Protein AF-A0A7V2TUI2-F1 (afdb_monomer_lite)

Foldseek 3Di:
DDQLDLVLLQVLLQVVCVVVPFARWDDDVVQQKIKHDWDDDPQKTKIKIWHWADPDRRDIDIDIDIWMWGQDPPPGTDTDDPDDPVNVVVVVVSSVVSSVVSRPDPPPPPDD

Radius of gyration: 15.98 Å; chains: 1; bounding box: 36×32×53 Å

Sequence (112 aa):
MYEFDEKYILRGITNLLKEKGYADPKVNAEKGRVETDFITAGNTRTKVEASVRKIGRRENEVTLVITTERDIKKVGWKPVRILGKEQYDRFFEEVEMQIYRELAKPEVKELR

pLDDT: mean 89.08, std 13.35, range [37.94, 98.44]

Secondary structure (DSSP, 8-state):
-----HHHHHHHHHHHHHHTTPSPPEEETTTTEEE---EEETTEEEEEEEEEEE-SSS-EEEEEEEEEEEEETTTEEEE-----HHHHHHHHHHHHHHHHHHHHS-------

Structure (mmCIF, N/CA/C/O backbone):
data_AF-A0A7V2TUI2-F1
#
_entry.id   AF-A0A7V2TUI2-F1
#
loop_
_atom_site.group_PDB
_atom_site.id
_atom_site.type_symbol
_atom_site.label_atom_id
_atom_site.label_alt_id
_atom_site.label_comp_id
_atom_site.label_asym_id
_atom_site.label_entity_id
_atom_site.label_seq_id
_atom_site.pdbx_PDB_ins_code
_atom_site.Cartn_x
_atom_site.Cartn_y
_atom_site.Cartn_z
_atom_site.occupancy
_atom_site.B_iso_or_equiv
_atom_site.auth_seq_id
_atom_site.auth_comp_id
_atom_site.auth_asym_id
_atom_site.auth_atom_id
_atom_site.pdbx_PDB_model_num
ATOM 1 N N . MET A 1 1 ? 16.327 -1.679 -23.312 1.00 37.94 1 MET A N 1
ATOM 2 C CA . MET A 1 1 ? 16.758 -2.035 -21.941 1.00 37.94 1 MET A CA 1
ATOM 3 C C . MET A 1 1 ? 15.932 -1.171 -21.002 1.00 37.94 1 MET A C 1
ATOM 5 O O . MET A 1 1 ? 16.005 0.040 -21.143 1.00 37.94 1 MET A O 1
ATOM 9 N N . TYR A 1 2 ? 15.065 -1.769 -20.180 1.00 45.72 2 TYR A N 1
ATOM 10 C CA . TYR A 1 2 ? 14.083 -1.044 -19.365 1.00 45.72 2 TYR A CA 1
ATOM 11 C C . TYR A 1 2 ? 14.782 -0.333 -18.198 1.00 45.72 2 TYR A C 1
ATOM 13 O O . TYR A 1 2 ? 15.384 -0.989 -17.351 1.00 45.72 2 TYR A O 1
ATOM 21 N N . GLU A 1 3 ? 14.742 0.999 -18.157 1.00 53.41 3 GLU A N 1
ATOM 22 C CA . GLU A 1 3 ? 14.986 1.723 -16.908 1.00 53.41 3 GLU A CA 1
ATOM 23 C C . GLU A 1 3 ? 13.713 1.616 -16.060 1.00 53.41 3 GLU A C 1
ATOM 25 O O . GLU A 1 3 ? 12.622 1.937 -16.531 1.00 53.41 3 GLU A O 1
ATOM 30 N N . PHE A 1 4 ? 13.839 1.120 -14.826 1.00 61.69 4 PHE A N 1
ATOM 31 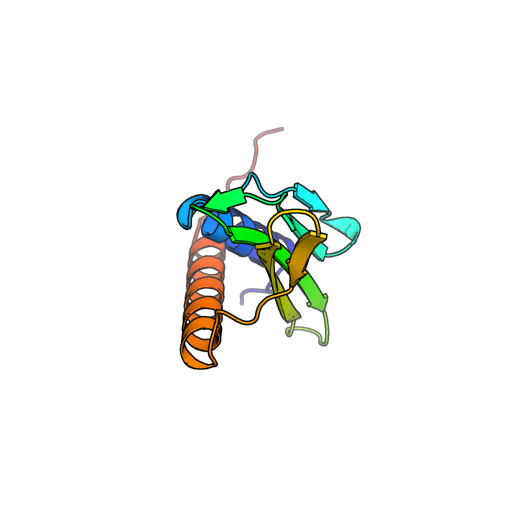C CA . PHE A 1 4 ? 12.737 1.088 -13.863 1.00 61.69 4 PHE A CA 1
ATOM 32 C C . PHE A 1 4 ? 12.487 2.512 -13.357 1.00 61.69 4 PHE A C 1
ATOM 34 O O . PHE A 1 4 ? 13.000 2.919 -12.314 1.00 61.69 4 PHE A O 1
ATOM 41 N N . ASP A 1 5 ? 11.749 3.282 -14.152 1.00 77.69 5 ASP A N 1
ATOM 42 C CA . ASP A 1 5 ? 11.244 4.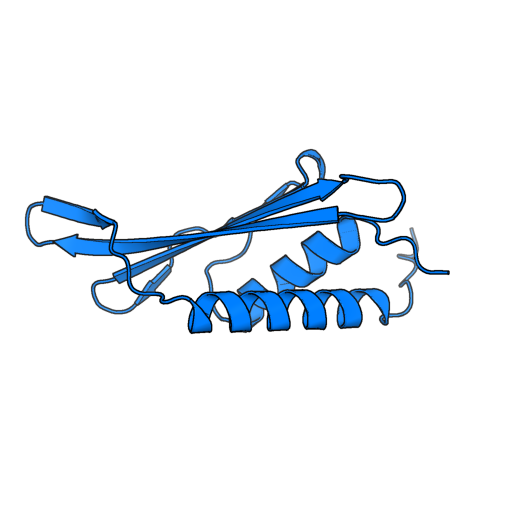598 -13.777 1.00 77.69 5 ASP A CA 1
ATOM 43 C C . ASP A 1 5 ? 10.293 4.435 -12.577 1.00 77.69 5 ASP A C 1
ATOM 45 O O . ASP A 1 5 ? 9.359 3.623 -12.614 1.00 77.69 5 ASP A O 1
ATOM 49 N N . GLU A 1 6 ? 10.553 5.186 -11.501 1.00 86.75 6 GLU A N 1
ATOM 50 C CA . GLU A 1 6 ? 9.806 5.136 -10.237 1.00 86.75 6 GLU A CA 1
ATOM 51 C C . GLU A 1 6 ? 8.294 5.272 -10.464 1.00 86.75 6 GLU A C 1
ATOM 53 O O . GLU A 1 6 ? 7.503 4.662 -9.743 1.00 86.75 6 GLU A O 1
ATOM 58 N N . LYS A 1 7 ? 7.872 5.980 -11.523 1.00 87.75 7 LYS A N 1
ATOM 59 C CA . LYS A 1 7 ? 6.454 6.124 -11.885 1.00 87.75 7 LYS A CA 1
ATOM 60 C C . LYS A 1 7 ? 5.752 4.781 -12.112 1.00 87.75 7 LYS A C 1
ATOM 62 O O . LYS A 1 7 ? 4.601 4.620 -11.708 1.00 87.75 7 LYS A O 1
ATOM 67 N N . TYR A 1 8 ? 6.423 3.807 -12.734 1.00 89.56 8 TYR A N 1
ATOM 68 C CA . TYR A 1 8 ? 5.842 2.487 -12.998 1.00 89.56 8 TYR A CA 1
ATOM 69 C C . TYR A 1 8 ? 5.730 1.677 -11.710 1.00 89.56 8 TYR A C 1
ATOM 71 O O . TYR A 1 8 ? 4.750 0.958 -11.523 1.00 89.56 8 TYR A O 1
ATOM 79 N N . ILE A 1 9 ? 6.690 1.859 -10.799 1.00 93.00 9 ILE A N 1
ATOM 80 C CA . ILE A 1 9 ? 6.682 1.226 -9.481 1.00 93.00 9 ILE A CA 1
ATOM 81 C C . ILE A 1 9 ? 5.503 1.748 -8.656 1.00 93.00 9 ILE A C 1
ATOM 83 O O . ILE A 1 9 ? 4.679 0.967 -8.183 1.00 93.00 9 ILE A O 1
ATOM 87 N N . LEU A 1 10 ? 5.368 3.073 -8.552 1.00 94.56 10 LEU A N 1
ATOM 88 C CA . LEU A 1 10 ? 4.267 3.716 -7.831 1.00 94.56 10 LEU A CA 1
ATOM 89 C C . LEU A 1 10 ? 2.902 3.342 -8.421 1.00 94.56 10 LEU A C 1
ATOM 91 O O . LEU A 1 10 ? 1.965 3.061 -7.670 1.00 94.56 10 LEU A O 1
ATOM 95 N N . ARG A 1 11 ? 2.785 3.288 -9.755 1.00 94.56 11 ARG A N 1
ATOM 96 C CA . ARG A 1 11 ? 1.553 2.867 -10.440 1.00 94.56 11 ARG A CA 1
ATOM 97 C C . ARG A 1 11 ? 1.221 1.402 -10.159 1.00 94.56 11 ARG A C 1
ATOM 99 O O . ARG A 1 11 ? 0.065 1.095 -9.878 1.00 94.56 11 ARG A O 1
ATOM 106 N N . GLY A 1 12 ? 2.224 0.523 -10.180 1.00 95.06 12 GLY A N 1
ATOM 107 C CA . GLY A 1 12 ? 2.068 -0.895 -9.859 1.00 95.06 12 GLY A CA 1
ATOM 108 C C . GLY A 1 12 ? 1.551 -1.097 -8.438 1.00 95.06 12 GLY A C 1
ATOM 109 O O . GLY A 1 12 ? 0.514 -1.727 -8.246 1.00 95.06 12 GLY A O 1
ATOM 110 N N . ILE A 1 13 ? 2.200 -0.468 -7.455 1.00 96.25 13 ILE A N 1
ATOM 111 C CA . ILE A 1 13 ? 1.773 -0.514 -6.049 1.00 96.25 13 ILE A CA 1
ATOM 112 C C . ILE A 1 13 ? 0.350 0.037 -5.890 1.00 96.25 13 ILE A C 1
ATOM 114 O O . ILE A 1 13 ? -0.488 -0.593 -5.251 1.00 96.25 13 ILE A O 1
ATOM 118 N N . THR A 1 14 ? 0.046 1.181 -6.508 1.00 96.88 14 THR A N 1
ATOM 119 C CA . THR A 1 14 ? -1.290 1.800 -6.454 1.00 96.88 14 THR A CA 1
ATOM 120 C C . THR A 1 14 ? -2.374 0.854 -6.965 1.00 96.88 14 THR A C 1
ATOM 122 O O . THR A 1 14 ? -3.409 0.691 -6.319 1.00 96.88 14 THR A O 1
ATOM 125 N N . ASN A 1 15 ? -2.142 0.212 -8.112 1.00 96.00 15 ASN A N 1
ATOM 126 C CA . ASN A 1 15 ? -3.105 -0.713 -8.700 1.00 96.00 15 ASN A CA 1
ATOM 127 C C . ASN A 1 15 ? -3.278 -1.963 -7.837 1.00 96.00 15 ASN A C 1
ATOM 129 O O . ASN A 1 15 ? -4.410 -2.362 -7.586 1.00 96.00 15 ASN A O 1
ATOM 133 N N . LEU A 1 16 ? -2.187 -2.517 -7.301 1.00 96.50 16 LEU A N 1
ATOM 134 C CA . LEU A 1 16 ? -2.259 -3.668 -6.402 1.00 96.50 16 LEU A CA 1
ATOM 135 C C . LEU A 1 16 ? -3.076 -3.365 -5.139 1.00 96.50 16 LEU A C 1
ATOM 137 O O . LEU A 1 16 ? -3.892 -4.182 -4.718 1.00 96.50 16 LEU A O 1
ATOM 141 N N . LEU A 1 17 ? -2.887 -2.189 -4.531 1.00 96.50 17 LEU A N 1
ATOM 142 C CA . LEU A 1 17 ? -3.641 -1.802 -3.336 1.00 96.50 17 LEU A CA 1
ATOM 143 C C . LEU A 1 17 ? -5.145 -1.700 -3.617 1.00 96.50 17 LEU A C 1
ATOM 145 O O . LEU A 1 17 ? -5.946 -2.166 -2.805 1.00 96.50 17 LEU A O 1
ATOM 149 N N . LYS A 1 18 ? -5.521 -1.162 -4.783 1.00 96.00 18 LYS A N 1
ATOM 150 C CA . LYS A 1 18 ? -6.916 -1.136 -5.246 1.00 96.00 18 LYS A CA 1
ATOM 151 C C . LYS A 1 18 ? -7.460 -2.545 -5.487 1.00 96.00 18 LYS A C 1
ATOM 153 O O . LYS A 1 18 ? -8.541 -2.863 -5.007 1.00 96.00 18 LYS A O 1
ATOM 158 N N . GLU A 1 19 ? -6.705 -3.401 -6.179 1.00 95.69 19 GLU A N 1
ATOM 159 C CA . GLU A 1 19 ? -7.089 -4.794 -6.460 1.00 95.69 19 GLU A CA 1
ATOM 160 C C . GLU A 1 19 ? -7.299 -5.609 -5.175 1.00 95.69 19 GLU A C 1
ATOM 162 O O . GLU A 1 19 ? -8.236 -6.401 -5.085 1.00 95.69 19 GLU A O 1
ATOM 167 N N . LYS A 1 20 ? -6.472 -5.379 -4.148 1.00 93.56 20 LYS A N 1
ATOM 168 C CA . LYS A 1 20 ? -6.608 -6.012 -2.829 1.00 93.56 20 LYS A CA 1
ATOM 169 C C . LYS A 1 20 ? -7.723 -5.426 -1.956 1.00 93.56 20 LYS A C 1
ATOM 171 O O . LYS A 1 20 ? -7.960 -5.948 -0.868 1.00 93.56 20 LYS A O 1
ATOM 176 N N . GLY A 1 21 ? -8.402 -4.371 -2.406 1.00 94.69 21 GLY A N 1
ATOM 177 C CA . GLY A 1 21 ? -9.519 -3.761 -1.688 1.00 94.69 21 GLY A CA 1
ATOM 178 C C . GLY A 1 21 ? -9.105 -2.906 -0.490 1.00 94.69 21 GLY A C 1
ATOM 179 O O . GLY A 1 21 ? -9.882 -2.774 0.452 1.00 94.69 21 GLY A O 1
ATOM 180 N N . TYR A 1 22 ? -7.896 -2.335 -0.492 1.00 95.56 22 TYR A N 1
ATOM 181 C CA . TYR A 1 22 ? -7.563 -1.272 0.459 1.00 95.56 22 TYR A CA 1
ATOM 182 C C . TYR A 1 22 ? -8.331 0.017 0.128 1.00 95.56 22 TYR A C 1
ATOM 184 O O . TYR A 1 22 ? -8.904 0.154 -0.953 1.00 95.56 22 TYR A O 1
ATOM 192 N N . ALA A 1 23 ? -8.339 0.976 1.061 1.00 96.62 23 ALA A N 1
ATOM 193 C CA . ALA A 1 23 ? -8.875 2.306 0.781 1.00 96.62 23 ALA A CA 1
ATOM 194 C C . ALA A 1 23 ? -8.134 2.963 -0.396 1.00 96.62 23 ALA A C 1
ATOM 196 O O . ALA A 1 23 ? -6.970 2.641 -0.655 1.00 96.62 23 ALA A O 1
ATOM 197 N N . ASP A 1 24 ? -8.801 3.901 -1.074 1.00 97.50 24 ASP A N 1
ATOM 198 C CA . ASP A 1 24 ? -8.267 4.568 -2.262 1.00 97.50 24 ASP A CA 1
ATOM 199 C C . ASP A 1 24 ? -6.847 5.115 -2.021 1.00 97.50 24 ASP A C 1
ATOM 201 O O . ASP A 1 24 ? -6.655 5.973 -1.150 1.00 97.50 24 ASP A O 1
ATOM 205 N N . PRO A 1 25 ? -5.835 4.632 -2.770 1.00 97.56 25 PRO A N 1
ATOM 206 C CA . PRO A 1 25 ? -4.464 5.058 -2.547 1.00 97.56 25 PRO A CA 1
ATOM 207 C C . PRO A 1 25 ? -4.227 6.497 -3.010 1.00 97.56 25 PRO A C 1
ATOM 209 O O . PRO A 1 25 ? -4.548 6.873 -4.140 1.00 97.56 25 PRO A O 1
ATOM 212 N N . LYS A 1 26 ? -3.591 7.283 -2.145 1.00 97.94 26 LYS A N 1
ATOM 213 C CA . LYS A 1 26 ? -3.102 8.640 -2.387 1.00 97.94 26 LYS A CA 1
ATOM 214 C C . LYS A 1 26 ? -1.640 8.561 -2.809 1.00 97.94 26 LYS A C 1
ATOM 216 O O . LYS A 1 26 ? -0.810 8.012 -2.086 1.00 97.94 26 LYS A O 1
ATOM 221 N N . VAL A 1 27 ? -1.321 9.104 -3.981 1.00 96.62 27 VAL A N 1
ATOM 222 C CA . VAL A 1 27 ? 0.030 9.052 -4.557 1.00 96.62 27 VAL A CA 1
ATOM 223 C C . VAL A 1 27 ? 0.710 10.408 -4.412 1.00 96.62 27 VAL A C 1
ATOM 225 O O . VAL A 1 27 ? 0.184 11.425 -4.855 1.00 96.62 27 VAL A O 1
ATOM 228 N N . ASN A 1 28 ? 1.911 10.414 -3.841 1.00 94.56 28 ASN A N 1
ATOM 229 C CA . ASN A 1 28 ? 2.828 11.545 -3.864 1.00 94.56 28 ASN A CA 1
ATOM 230 C C . ASN A 1 28 ? 4.061 11.153 -4.687 1.00 94.56 28 ASN A C 1
ATOM 232 O O . ASN A 1 28 ? 5.016 10.580 -4.159 1.00 94.56 28 ASN A O 1
ATOM 236 N N . ALA A 1 29 ? 4.014 11.439 -5.991 1.00 89.44 29 ALA A N 1
ATOM 237 C CA . ALA A 1 29 ? 5.073 11.064 -6.925 1.00 89.44 29 ALA A CA 1
ATOM 238 C C . ALA A 1 29 ? 6.402 11.773 -6.624 1.00 89.44 29 ALA A C 1
ATOM 240 O O . ALA A 1 29 ? 7.450 11.146 -6.708 1.00 89.44 29 ALA A O 1
ATOM 241 N N . GLU A 1 30 ? 6.361 13.038 -6.193 1.00 89.12 30 GLU A N 1
ATOM 242 C CA . GLU A 1 30 ? 7.561 13.813 -5.842 1.00 89.12 30 GLU A CA 1
ATOM 243 C C . GLU A 1 30 ? 8.344 13.195 -4.679 1.00 89.12 30 GLU A C 1
ATOM 245 O O . GLU A 1 30 ? 9.568 13.278 -4.632 1.00 89.12 30 GLU A O 1
ATOM 250 N N . LYS A 1 31 ? 7.640 12.574 -3.726 1.00 92.62 31 LYS A N 1
ATOM 251 C CA . LYS A 1 31 ? 8.243 11.904 -2.566 1.00 92.62 31 LYS A CA 1
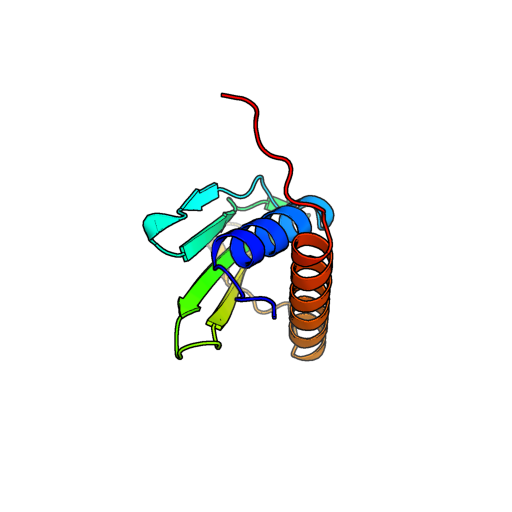ATOM 252 C C . LYS A 1 31 ? 8.383 10.394 -2.742 1.00 92.62 31 LYS A C 1
ATOM 254 O O . LYS A 1 31 ? 8.793 9.735 -1.787 1.00 92.62 31 LYS A O 1
ATOM 259 N N . GLY A 1 32 ? 7.992 9.845 -3.892 1.00 94.31 32 GLY A N 1
ATOM 260 C CA . GLY A 1 32 ? 7.990 8.404 -4.128 1.00 94.31 32 GLY A CA 1
ATOM 261 C C . GLY A 1 32 ? 7.087 7.639 -3.157 1.00 94.31 32 GLY A C 1
ATOM 262 O O . GLY A 1 32 ? 7.478 6.579 -2.681 1.00 94.31 32 GLY A O 1
ATOM 263 N N . ARG A 1 33 ? 5.911 8.168 -2.791 1.00 96.31 33 ARG A N 1
ATOM 264 C CA . ARG A 1 33 ? 5.033 7.559 -1.771 1.00 96.31 33 ARG A CA 1
ATOM 265 C C . ARG A 1 33 ? 3.643 7.224 -2.286 1.00 96.31 33 ARG A C 1
ATOM 267 O O . ARG A 1 33 ? 3.067 7.968 -3.076 1.00 96.31 33 ARG A O 1
ATOM 274 N N . VAL A 1 34 ? 3.093 6.136 -1.760 1.00 97.69 34 VAL A N 1
ATOM 275 C CA . VAL A 1 34 ? 1.685 5.750 -1.892 1.00 97.69 34 VAL A CA 1
ATOM 276 C C . VAL A 1 34 ? 1.160 5.425 -0.499 1.00 97.69 34 VAL A C 1
ATOM 278 O O . VAL A 1 34 ? 1.768 4.630 0.209 1.00 97.69 34 VAL A O 1
ATOM 281 N N . GLU A 1 35 ? 0.047 6.020 -0.092 1.00 98.06 35 GLU A N 1
ATOM 282 C CA . GLU A 1 35 ? -0.578 5.740 1.204 1.00 98.06 35 GLU A CA 1
ATOM 283 C C . GLU A 1 35 ? -2.084 5.549 1.064 1.00 98.06 35 GLU A C 1
ATOM 285 O O . GLU A 1 35 ? -2.713 6.142 0.193 1.00 98.06 35 GLU A O 1
ATOM 290 N N . THR A 1 36 ? -2.678 4.731 1.925 1.00 98.44 36 THR A N 1
ATOM 291 C CA . THR A 1 36 ? -4.133 4.577 2.010 1.00 98.44 36 THR A CA 1
ATOM 292 C C . THR A 1 36 ? -4.645 5.168 3.314 1.00 98.44 36 THR A C 1
ATOM 294 O O . THR A 1 36 ? -3.944 5.184 4.330 1.00 98.44 36 THR A O 1
ATOM 297 N N . ASP A 1 37 ? -5.913 5.570 3.327 1.00 98.06 37 ASP A N 1
ATOM 298 C CA . ASP A 1 37 ? -6.623 5.727 4.594 1.00 98.06 37 ASP A CA 1
ATOM 299 C C . ASP A 1 37 ? -6.850 4.352 5.252 1.00 98.06 37 ASP A C 1
ATOM 301 O O . ASP A 1 37 ? -6.609 3.292 4.660 1.00 98.06 37 ASP A O 1
ATOM 305 N N . PHE A 1 38 ? -7.292 4.357 6.509 1.00 97.62 38 PHE A N 1
ATOM 306 C CA . PHE A 1 38 ? -7.699 3.128 7.180 1.00 97.62 38 PHE A CA 1
ATOM 307 C C . PHE A 1 38 ? -8.990 2.579 6.566 1.00 97.62 38 PHE A C 1
ATOM 309 O O . PHE A 1 38 ? -9.994 3.285 6.513 1.00 97.62 38 PHE A O 1
ATOM 316 N N . ILE A 1 39 ? -8.991 1.296 6.207 1.00 96.50 39 ILE A N 1
ATOM 317 C CA . ILE A 1 39 ? -10.205 0.539 5.891 1.00 96.50 39 ILE A CA 1
ATOM 318 C C . ILE A 1 39 ? -10.556 -0.401 7.046 1.00 96.50 39 ILE A C 1
ATOM 320 O O . ILE A 1 39 ? -9.677 -1.058 7.606 1.00 96.50 39 ILE A O 1
ATOM 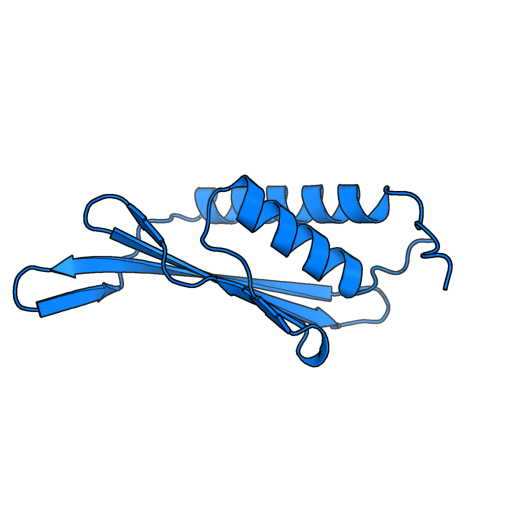324 N N . THR A 1 40 ? -11.832 -0.455 7.428 1.00 95.06 40 THR A N 1
ATOM 325 C CA . THR A 1 40 ? -12.320 -1.295 8.531 1.00 95.06 40 THR A CA 1
ATOM 326 C C . THR A 1 40 ? -12.773 -2.666 8.030 1.00 95.06 40 THR A C 1
ATOM 328 O O . THR A 1 40 ? -13.538 -2.766 7.076 1.00 95.06 40 THR A O 1
ATOM 331 N N . ALA A 1 41 ? -12.356 -3.719 8.731 1.00 91.06 41 ALA A N 1
ATOM 332 C CA . ALA A 1 41 ? -12.819 -5.090 8.567 1.00 91.06 41 ALA A CA 1
ATOM 333 C C . ALA A 1 41 ? -13.124 -5.686 9.953 1.00 91.06 41 ALA A C 1
ATOM 335 O O . ALA A 1 41 ? -12.221 -5.983 10.745 1.00 91.06 41 ALA A O 1
ATOM 336 N N . GLY A 1 42 ? -14.413 -5.824 10.274 1.00 92.00 42 GLY A N 1
ATOM 337 C CA . GLY A 1 42 ? -14.863 -6.258 11.598 1.00 92.00 42 GLY A CA 1
ATOM 338 C C . GLY A 1 42 ? -14.410 -5.295 12.701 1.00 92.00 42 GLY A C 1
ATOM 339 O O . GLY A 1 42 ? -14.711 -4.107 12.657 1.00 92.00 42 GLY A O 1
ATOM 340 N N . ASN A 1 43 ? -13.670 -5.806 13.687 1.00 93.62 43 ASN A N 1
ATOM 341 C CA . ASN A 1 43 ? -13.085 -5.008 14.773 1.00 93.62 43 ASN A CA 1
ATOM 342 C C . ASN A 1 43 ? -11.642 -4.561 14.491 1.00 93.62 43 ASN A C 1
ATOM 344 O O . ASN A 1 43 ? -10.944 -4.137 15.413 1.00 93.62 43 ASN A O 1
ATOM 348 N N . THR A 1 44 ? -11.167 -4.705 13.254 1.00 95.50 44 THR A N 1
ATOM 349 C CA . THR A 1 44 ? -9.834 -4.265 12.840 1.00 95.50 44 THR A CA 1
ATOM 350 C C . THR A 1 44 ? -9.921 -3.179 11.783 1.00 95.50 44 THR A C 1
ATOM 352 O O . THR A 1 44 ? -10.900 -3.099 11.045 1.00 95.50 44 THR A O 1
ATOM 355 N N . ARG A 1 45 ? -8.897 -2.335 11.707 1.00 96.44 45 ARG A N 1
ATOM 356 C CA . ARG A 1 45 ? -8.690 -1.424 10.587 1.00 96.44 45 ARG A CA 1
ATOM 357 C C . ARG A 1 45 ? -7.254 -1.501 10.113 1.00 96.44 45 ARG A C 1
ATOM 359 O O . ARG A 1 45 ? -6.346 -1.625 10.936 1.00 96.44 45 ARG A O 1
ATOM 366 N N . THR A 1 46 ? -7.052 -1.394 8.810 1.00 96.62 46 THR A N 1
ATOM 367 C CA . THR A 1 46 ? -5.725 -1.485 8.205 1.00 96.62 46 THR A CA 1
ATOM 368 C C . THR A 1 46 ? -5.498 -0.317 7.263 1.00 96.62 46 THR A C 1
ATOM 370 O O . THR A 1 46 ? -6.389 0.047 6.502 1.00 96.62 46 THR A O 1
ATOM 373 N N . LYS A 1 47 ? -4.302 0.263 7.314 1.00 97.38 47 LYS A N 1
ATOM 374 C CA . LYS A 1 47 ? -3.789 1.165 6.283 1.00 97.38 47 LYS A CA 1
ATOM 375 C C . LYS A 1 47 ? -2.454 0.654 5.770 1.00 97.38 47 LYS A C 1
ATOM 377 O O . LYS A 1 47 ? -1.758 -0.088 6.473 1.00 97.38 47 LYS A O 1
ATOM 382 N N . VAL A 1 48 ? -2.097 1.078 4.568 1.00 97.38 48 VAL A N 1
ATOM 383 C CA . VAL A 1 48 ? -0.833 0.721 3.934 1.00 97.38 48 VAL A CA 1
ATOM 384 C C . VAL A 1 48 ? -0.100 1.981 3.514 1.00 97.38 48 VAL A C 1
ATOM 386 O O . VAL A 1 48 ? -0.696 2.897 2.956 1.00 97.38 48 VAL A O 1
ATOM 389 N N . GLU A 1 49 ? 1.198 2.006 3.776 1.00 97.62 49 GLU A N 1
ATOM 390 C CA . GLU A 1 49 ? 2.121 3.035 3.317 1.00 97.62 49 GLU A CA 1
ATOM 391 C C . GLU A 1 49 ? 3.250 2.345 2.556 1.00 97.62 49 GLU A C 1
ATOM 393 O O . GLU A 1 49 ? 3.871 1.409 3.058 1.00 97.62 49 GLU A O 1
ATOM 398 N N . ALA A 1 50 ? 3.512 2.794 1.337 1.00 97.00 50 ALA A N 1
ATOM 399 C CA . ALA A 1 50 ? 4.609 2.330 0.513 1.00 97.00 50 ALA A CA 1
ATOM 400 C C . ALA A 1 50 ? 5.500 3.511 0.128 1.00 97.00 50 ALA A C 1
ATOM 402 O O . ALA A 1 50 ? 5.010 4.589 -0.217 1.00 97.00 50 ALA A O 1
ATOM 403 N N . SER A 1 51 ? 6.813 3.302 0.157 1.00 96.19 51 SER A N 1
ATOM 404 C CA . SER A 1 51 ? 7.787 4.272 -0.336 1.00 96.19 51 SER A CA 1
ATOM 405 C C . SER A 1 51 ? 8.762 3.622 -1.299 1.00 96.19 51 SER A C 1
ATOM 407 O O . SER A 1 51 ? 9.259 2.530 -1.030 1.00 96.19 51 SER A O 1
ATOM 409 N N . VAL A 1 52 ? 9.067 4.331 -2.374 1.00 94.88 52 VAL A N 1
A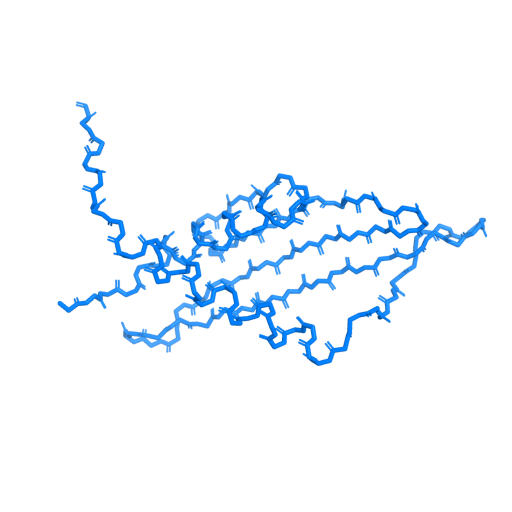TOM 410 C CA . VAL A 1 52 ? 10.034 3.962 -3.398 1.00 94.88 52 VAL A CA 1
ATOM 411 C C . VAL A 1 52 ? 11.196 4.939 -3.309 1.00 94.88 52 VAL A C 1
ATOM 413 O O . VAL A 1 52 ? 10.989 6.149 -3.222 1.00 94.88 52 VAL A O 1
ATOM 416 N N . ARG A 1 53 ? 12.420 4.417 -3.304 1.00 92.69 53 ARG A N 1
ATOM 417 C CA . ARG A 1 53 ? 13.640 5.222 -3.291 1.00 92.69 53 ARG A CA 1
ATOM 418 C C . ARG A 1 53 ? 14.654 4.638 -4.257 1.00 92.69 53 ARG A C 1
ATOM 420 O O . ARG A 1 53 ? 15.051 3.485 -4.101 1.00 92.69 53 ARG A O 1
ATOM 427 N N . LYS A 1 54 ? 15.160 5.444 -5.185 1.00 90.25 54 LYS A N 1
ATOM 428 C CA . LYS A 1 54 ? 16.331 5.074 -5.981 1.00 90.25 54 LYS A CA 1
ATOM 429 C C . LYS A 1 54 ? 17.572 4.900 -5.102 1.00 90.25 54 LYS A C 1
ATOM 431 O O . LYS A 1 54 ? 17.994 5.833 -4.421 1.00 90.25 54 LYS A O 1
ATOM 436 N N . ILE A 1 55 ? 18.172 3.713 -5.141 1.00 93.06 55 ILE A N 1
ATOM 437 C CA . ILE A 1 55 ? 19.401 3.377 -4.397 1.00 93.06 55 ILE A CA 1
ATOM 438 C C . ILE A 1 55 ? 20.611 3.178 -5.318 1.00 93.06 55 ILE A C 1
ATOM 440 O O . ILE A 1 55 ? 21.750 3.196 -4.861 1.00 93.06 55 ILE A O 1
ATOM 444 N N . GLY A 1 56 ? 20.385 3.061 -6.628 1.00 87.56 56 GLY A N 1
ATOM 445 C CA . GLY A 1 56 ? 21.441 2.923 -7.624 1.00 87.56 56 GLY A CA 1
ATOM 446 C C . GLY A 1 56 ? 20.987 3.355 -9.013 1.00 87.56 56 GLY A C 1
ATOM 447 O O . GLY A 1 56 ? 19.866 3.816 -9.222 1.00 87.56 56 GLY A O 1
ATOM 448 N N . ARG A 1 57 ? 21.855 3.195 -10.018 1.00 80.62 57 ARG A N 1
ATOM 449 C CA . ARG A 1 57 ? 21.523 3.591 -11.399 1.00 80.62 57 ARG A CA 1
ATOM 450 C C . ARG A 1 57 ? 20.314 2.826 -11.954 1.00 80.62 57 ARG A C 1
ATOM 452 O O . ARG A 1 57 ? 19.560 3.395 -12.737 1.00 80.62 57 ARG A O 1
ATOM 459 N N . ARG A 1 58 ? 20.154 1.561 -11.558 1.00 81.62 58 ARG A N 1
ATOM 460 C CA . ARG A 1 58 ? 19.108 0.636 -12.033 1.00 81.62 58 ARG A CA 1
ATOM 461 C C . ARG A 1 58 ? 18.366 -0.064 -10.894 1.00 81.62 58 ARG A C 1
ATOM 463 O O . ARG A 1 58 ? 17.700 -1.061 -11.131 1.00 81.62 58 ARG A O 1
ATOM 470 N N . GLU A 1 59 ? 18.511 0.441 -9.676 1.00 87.81 59 GLU A N 1
ATOM 471 C CA . GLU A 1 59 ? 17.997 -0.207 -8.474 1.00 87.81 59 GLU A CA 1
ATOM 472 C C . GLU A 1 59 ? 17.137 0.774 -7.690 1.00 87.81 59 GLU A C 1
ATOM 474 O O . GLU A 1 59 ? 17.552 1.905 -7.410 1.00 87.81 59 GLU A O 1
ATOM 479 N N . ASN A 1 60 ? 15.942 0.312 -7.338 1.00 90.56 60 ASN A N 1
ATOM 480 C CA . ASN A 1 60 ? 15.007 1.011 -6.479 1.00 90.56 60 ASN A CA 1
ATOM 481 C C . ASN A 1 60 ? 14.695 0.114 -5.285 1.00 90.56 60 ASN A C 1
ATOM 483 O O . ASN A 1 60 ? 14.493 -1.088 -5.435 1.00 90.56 60 ASN A O 1
ATOM 487 N N . GLU A 1 61 ? 14.631 0.716 -4.111 1.00 93.12 61 GLU A N 1
ATOM 488 C CA . GLU A 1 61 ? 14.153 0.087 -2.893 1.00 93.12 61 GLU A CA 1
ATOM 489 C C . GLU A 1 61 ? 12.664 0.389 -2.730 1.00 93.12 61 GLU A C 1
ATOM 491 O O . GLU A 1 61 ? 12.246 1.543 -2.853 1.00 93.12 61 GLU A O 1
ATOM 496 N N . VAL A 1 62 ? 11.874 -0.644 -2.437 1.00 94.38 62 VAL A N 1
ATOM 497 C CA . VAL A 1 62 ? 10.462 -0.515 -2.074 1.00 94.38 62 VAL A CA 1
ATOM 498 C C . VAL A 1 62 ? 10.303 -0.925 -0.619 1.00 94.38 62 VAL A C 1
ATOM 500 O O . VAL A 1 62 ? 10.592 -2.060 -0.250 1.00 94.38 62 VAL A O 1
ATOM 503 N N . THR A 1 63 ? 9.793 -0.011 0.197 1.00 96.06 63 THR A N 1
ATOM 504 C CA . THR A 1 63 ? 9.463 -0.268 1.601 1.00 96.06 63 THR A CA 1
ATOM 505 C C . THR A 1 63 ? 7.956 -0.246 1.768 1.00 96.06 63 THR A C 1
ATOM 507 O O . THR A 1 63 ? 7.312 0.715 1.351 1.00 96.06 63 THR A O 1
ATOM 510 N N . LEU A 1 64 ? 7.403 -1.282 2.400 1.00 94.81 64 LEU A N 1
ATOM 511 C CA . LEU A 1 64 ? 5.978 -1.416 2.691 1.00 94.81 64 LEU A CA 1
ATOM 512 C C . LEU A 1 64 ? 5.751 -1.451 4.203 1.00 94.81 64 LEU A C 1
ATOM 514 O O . LEU A 1 64 ? 6.351 -2.256 4.915 1.00 94.81 64 LEU A O 1
ATOM 518 N N . VAL A 1 65 ? 4.844 -0.611 4.686 1.00 95.19 65 VAL A N 1
ATOM 519 C CA . VAL A 1 65 ? 4.402 -0.568 6.077 1.00 95.19 65 VAL A CA 1
ATOM 520 C C . VAL A 1 65 ? 2.901 -0.811 6.110 1.00 95.19 65 VAL A C 1
ATOM 522 O O . VAL A 1 65 ? 2.110 0.003 5.640 1.00 95.19 65 VAL A O 1
ATOM 525 N N . ILE A 1 66 ? 2.498 -1.942 6.688 1.00 94.62 66 ILE A N 1
ATOM 526 C CA . ILE A 1 66 ? 1.089 -2.282 6.891 1.00 94.62 66 ILE A CA 1
ATOM 527 C C . ILE A 1 66 ? 0.763 -2.059 8.363 1.00 94.62 66 ILE A C 1
ATOM 529 O O . ILE A 1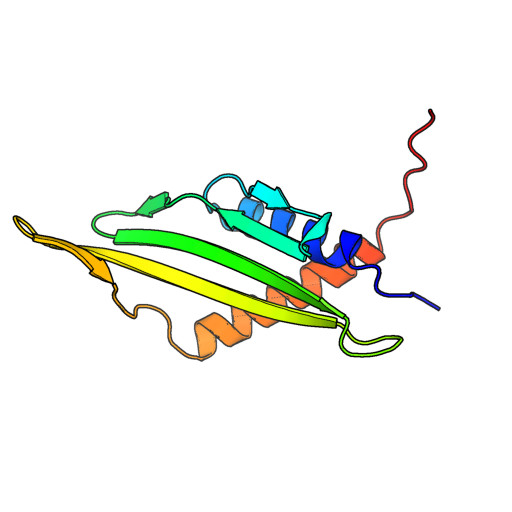 66 ? 1.194 -2.816 9.234 1.00 94.62 66 ILE A O 1
ATOM 533 N N . THR A 1 67 ? -0.024 -1.025 8.645 1.00 96.06 67 THR A N 1
ATOM 534 C CA . THR A 1 67 ? -0.477 -0.735 10.006 1.00 96.06 67 THR A CA 1
ATOM 535 C C . THR A 1 67 ? -1.856 -1.332 10.195 1.00 96.06 67 THR A C 1
ATOM 537 O O . THR A 1 67 ? -2.808 -0.893 9.555 1.00 96.06 67 THR A O 1
ATOM 540 N N . THR A 1 68 ? -1.973 -2.316 11.087 1.00 96.06 68 THR A N 1
ATOM 541 C CA . THR A 1 68 ? -3.272 -2.836 11.522 1.00 96.06 68 THR A CA 1
ATOM 542 C C . THR A 1 68 ? -3.524 -2.467 12.968 1.00 96.06 68 THR A C 1
ATOM 544 O O . THR A 1 68 ? -2.661 -2.632 13.829 1.00 96.06 68 THR A O 1
ATOM 547 N N . GLU A 1 69 ? -4.736 -2.013 13.239 1.00 97.12 69 GLU A N 1
ATOM 548 C CA . GLU A 1 69 ? -5.206 -1.709 14.575 1.00 97.12 69 GLU A CA 1
ATOM 549 C C . GLU A 1 69 ? -6.473 -2.501 14.877 1.00 97.12 69 GLU A C 1
ATOM 551 O O . GLU A 1 69 ? -7.263 -2.802 13.984 1.00 97.12 69 GLU A O 1
ATOM 556 N N . ARG A 1 70 ? -6.674 -2.836 16.149 1.00 96.25 70 ARG A N 1
ATOM 557 C CA . ARG A 1 70 ? -7.899 -3.454 16.653 1.00 96.25 70 ARG A CA 1
ATOM 558 C C . ARG A 1 70 ? -8.617 -2.476 17.565 1.00 96.25 70 ARG A C 1
ATOM 560 O O . ARG A 1 70 ? -7.973 -1.818 18.382 1.00 96.25 70 ARG A O 1
ATOM 567 N N . ASP A 1 71 ? -9.934 -2.407 17.438 1.00 95.81 71 ASP A N 1
ATOM 568 C CA . ASP A 1 71 ? -10.769 -1.640 18.348 1.00 95.81 71 ASP A CA 1
ATOM 569 C C . ASP A 1 71 ? -10.830 -2.350 19.703 1.00 95.81 71 ASP A C 1
ATOM 571 O O . ASP A 1 71 ? -11.276 -3.500 19.818 1.00 95.81 71 ASP A O 1
ATOM 575 N N . ILE A 1 72 ? -10.344 -1.668 20.736 1.00 93.06 72 ILE A N 1
ATOM 576 C CA . ILE A 1 72 ? -10.445 -2.105 22.119 1.00 93.06 72 ILE A CA 1
ATOM 577 C C . ILE A 1 72 ? -11.503 -1.236 22.791 1.00 93.06 72 ILE A C 1
ATOM 579 O O . ILE A 1 72 ? -11.310 -0.033 22.990 1.00 93.06 72 ILE A O 1
ATOM 583 N N . LYS A 1 73 ? -12.613 -1.869 23.196 1.00 88.38 73 LYS A N 1
ATOM 584 C CA . LYS A 1 73 ? -13.726 -1.206 23.891 1.00 88.38 73 LYS A CA 1
ATOM 585 C C . LYS A 1 73 ? -13.202 -0.272 24.987 1.00 88.38 73 LYS A C 1
ATOM 587 O O . LYS A 1 73 ? -12.455 -0.706 25.860 1.00 88.38 73 LYS A O 1
ATOM 592 N N . LYS A 1 74 ? -13.651 0.988 24.961 1.00 85.38 74 LYS A N 1
ATOM 593 C CA . LYS A 1 74 ? -13.301 2.071 25.909 1.00 85.38 74 LYS A CA 1
ATOM 594 C C . LYS A 1 74 ? -11.860 2.603 25.838 1.00 85.38 74 LYS A C 1
ATOM 596 O O . LYS A 1 74 ? -11.561 3.572 26.524 1.00 85.38 74 LYS A O 1
ATOM 601 N N . VAL A 1 75 ? -10.988 2.009 25.027 1.00 88.12 75 VAL A N 1
ATOM 602 C CA . VAL A 1 75 ? -9.573 2.402 24.881 1.00 88.12 75 VAL A CA 1
ATOM 603 C C . VAL A 1 75 ? -9.289 2.966 23.482 1.00 88.12 75 VAL A C 1
ATOM 605 O O . VAL A 1 75 ? -8.362 3.757 23.313 1.00 88.12 75 VAL A O 1
ATOM 608 N N . GLY A 1 76 ? -10.104 2.593 22.494 1.00 91.94 76 GLY A N 1
ATOM 609 C CA . GLY A 1 76 ? -9.944 2.971 21.095 1.00 91.94 76 GLY A CA 1
ATOM 610 C C . GLY A 1 76 ? -9.029 2.009 20.341 1.00 91.94 76 GLY A C 1
ATOM 611 O O . GLY A 1 76 ? -8.758 0.889 20.781 1.00 91.94 76 GLY A O 1
ATOM 612 N N . TRP A 1 77 ? -8.549 2.454 19.186 1.00 95.75 77 TRP A N 1
ATOM 613 C CA . TRP A 1 77 ? -7.724 1.642 18.301 1.00 95.75 77 TRP A CA 1
ATOM 614 C C . TRP A 1 77 ? -6.315 1.445 18.860 1.00 95.75 77 TRP A C 1
ATOM 616 O O . TRP A 1 77 ? -5.650 2.402 19.266 1.00 95.75 77 TRP A O 1
ATOM 626 N N . LYS A 1 78 ? -5.846 0.195 18.874 1.00 95.44 78 LYS A N 1
ATOM 627 C CA . LYS A 1 78 ? -4.471 -0.147 19.256 1.00 95.44 78 LYS A CA 1
ATOM 628 C C . LYS A 1 78 ? -3.783 -0.969 18.171 1.00 95.44 78 LYS A C 1
ATOM 630 O O . LYS A 1 78 ? -4.418 -1.887 17.646 1.00 95.44 78 LYS A O 1
ATOM 635 N N . PRO A 1 79 ? -2.502 -0.689 17.863 1.00 94.06 79 PRO A N 1
ATOM 636 C CA . PRO A 1 79 ? -1.730 -1.488 16.922 1.00 94.06 79 PRO A CA 1
ATOM 637 C C . PRO A 1 79 ? -1.703 -2.962 17.318 1.00 94.06 79 PRO A C 1
ATOM 639 O O . PRO A 1 79 ? -1.480 -3.304 18.480 1.00 94.06 79 PRO A O 1
ATOM 642 N N . VAL A 1 80 ? -1.911 -3.836 16.339 1.00 94.19 80 VAL A N 1
ATOM 643 C CA . VAL A 1 80 ? -1.832 -5.287 16.501 1.00 94.19 80 VAL A CA 1
ATOM 644 C C . VAL A 1 80 ? -1.042 -5.892 15.350 1.00 94.19 80 VAL A C 1
ATOM 646 O O . VAL A 1 80 ? -1.199 -5.514 14.190 1.00 94.19 80 VAL A O 1
ATOM 649 N N . ARG A 1 81 ? -0.200 -6.879 15.659 1.00 90.31 81 ARG A N 1
ATOM 650 C CA . ARG A 1 81 ? 0.503 -7.648 14.634 1.00 90.31 81 ARG A CA 1
ATOM 651 C C . ARG A 1 81 ? -0.369 -8.823 14.211 1.00 90.31 81 ARG A C 1
ATOM 653 O O . ARG A 1 81 ? -0.511 -9.781 14.963 1.00 90.31 81 ARG A O 1
ATOM 660 N N . ILE A 1 82 ? -0.954 -8.725 13.022 1.00 87.44 82 ILE A N 1
ATOM 661 C CA . ILE A 1 82 ? -1.773 -9.801 12.438 1.00 87.44 82 ILE A CA 1
ATOM 662 C C . ILE A 1 82 ? -1.072 -10.536 11.290 1.00 87.44 82 ILE A C 1
ATOM 664 O O . ILE A 1 82 ? -1.421 -11.674 10.999 1.00 87.44 82 ILE A O 1
ATOM 668 N N . LEU A 1 83 ? -0.081 -9.905 10.651 1.00 87.88 83 LEU A N 1
ATOM 669 C CA . LEU A 1 83 ? 0.664 -10.489 9.537 1.00 87.88 83 LEU A CA 1
ATOM 670 C C . LEU A 1 83 ? 1.971 -11.125 10.028 1.00 87.88 83 LEU A C 1
ATOM 672 O O . LEU A 1 83 ? 2.738 -10.515 10.788 1.00 87.88 83 LEU A O 1
ATOM 676 N N . GLY A 1 84 ? 2.212 -12.352 9.574 1.00 90.62 84 GLY A N 1
ATOM 677 C CA . GLY A 1 84 ? 3.480 -13.063 9.686 1.00 90.62 84 GLY A CA 1
ATOM 678 C C . GLY A 1 84 ? 4.362 -12.846 8.453 1.00 90.62 84 GLY A C 1
ATOM 679 O O . GLY A 1 84 ? 3.989 -12.138 7.518 1.00 90.62 84 GLY A O 1
ATOM 680 N N . LYS A 1 85 ? 5.556 -13.451 8.462 1.00 91.38 85 LYS A N 1
ATOM 681 C CA . LYS A 1 85 ? 6.555 -13.298 7.391 1.00 91.38 85 LYS A CA 1
ATOM 682 C C . LYS A 1 85 ? 5.998 -13.701 6.021 1.00 91.38 85 LYS A C 1
ATOM 684 O O . LYS A 1 85 ? 6.092 -12.925 5.084 1.00 91.38 85 LYS A O 1
ATOM 689 N N . GLU A 1 86 ? 5.341 -14.853 5.936 1.00 93.44 86 GLU A N 1
ATOM 690 C CA . GLU A 1 86 ? 4.802 -15.396 4.680 1.00 93.44 86 GLU A CA 1
ATOM 691 C C . GLU A 1 86 ? 3.732 -14.505 4.035 1.00 93.44 86 GLU A C 1
ATOM 693 O O . GLU A 1 86 ? 3.535 -14.527 2.822 1.00 93.44 86 GLU A O 1
ATOM 698 N N . GLN A 1 87 ? 2.991 -13.732 4.834 1.00 91.12 87 GLN A N 1
ATOM 699 C CA . GLN A 1 87 ? 2.050 -12.750 4.304 1.00 91.12 87 GLN A CA 1
ATOM 700 C C . GLN A 1 87 ? 2.786 -11.555 3.692 1.00 91.12 87 GLN A C 1
ATOM 702 O O . GLN A 1 87 ? 2.346 -11.054 2.663 1.00 91.12 87 GLN A O 1
ATOM 707 N N . TYR A 1 88 ? 3.896 -11.115 4.295 1.00 91.19 88 TYR A N 1
ATOM 708 C CA . TYR A 1 88 ? 4.725 -10.052 3.727 1.00 91.19 88 TYR A CA 1
ATOM 709 C C . TYR A 1 88 ? 5.449 -10.515 2.465 1.00 91.19 88 TYR A C 1
ATOM 711 O O . TYR A 1 88 ? 5.407 -9.797 1.473 1.00 91.19 88 TYR A O 1
ATOM 719 N N . ASP A 1 89 ? 6.048 -11.709 2.477 1.00 93.44 89 ASP A N 1
ATOM 720 C CA . ASP A 1 89 ? 6.758 -12.261 1.316 1.00 93.44 89 ASP A CA 1
ATOM 721 C C . ASP A 1 89 ? 5.827 -12.327 0.094 1.00 93.44 89 ASP A C 1
ATOM 723 O O . ASP A 1 89 ? 6.135 -11.755 -0.948 1.00 93.44 89 ASP A O 1
ATOM 727 N N . ARG A 1 90 ? 4.623 -12.898 0.259 1.00 94.50 90 ARG A N 1
ATOM 728 C CA . ARG A 1 90 ? 3.609 -12.930 -0.809 1.00 94.50 90 ARG A CA 1
ATOM 729 C C . ARG A 1 90 ? 3.193 -11.539 -1.275 1.00 94.50 90 ARG A C 1
ATOM 731 O O . ARG A 1 90 ? 2.991 -11.328 -2.464 1.00 94.50 90 ARG A O 1
ATOM 738 N N . PHE A 1 91 ? 3.066 -10.576 -0.361 1.00 93.19 91 PHE A N 1
ATOM 739 C CA . PHE A 1 91 ? 2.748 -9.203 -0.751 1.00 93.19 91 PHE A CA 1
ATOM 740 C C . PHE A 1 91 ? 3.853 -8.627 -1.646 1.00 93.19 91 PHE A C 1
ATOM 742 O O . PHE A 1 91 ? 3.553 -8.029 -2.676 1.00 93.19 91 PHE A O 1
ATOM 749 N N . PHE A 1 92 ? 5.123 -8.822 -1.285 1.00 93.31 92 PHE A N 1
ATOM 750 C CA . PHE A 1 92 ? 6.249 -8.348 -2.088 1.00 93.31 92 PHE A CA 1
ATOM 751 C C . PHE A 1 92 ? 6.329 -9.032 -3.458 1.00 93.31 92 PHE A C 1
ATOM 753 O O . PHE A 1 92 ? 6.552 -8.337 -4.447 1.00 93.31 92 PHE A O 1
ATOM 760 N N . GLU A 1 93 ? 6.067 -10.338 -3.542 1.00 94.88 93 GLU A N 1
ATOM 761 C CA . GLU A 1 93 ? 5.965 -11.057 -4.823 1.00 94.88 93 GLU A CA 1
ATOM 762 C C . GLU A 1 93 ? 4.871 -10.458 -5.720 1.00 94.88 93 GLU A C 1
ATOM 764 O O . GLU A 1 93 ? 5.073 -10.227 -6.913 1.00 94.88 93 GLU A O 1
ATOM 769 N N . GLU A 1 94 ? 3.707 -10.149 -5.148 1.00 96.12 94 GLU A N 1
ATOM 770 C CA . GLU A 1 94 ? 2.611 -9.520 -5.883 1.00 96.12 94 GLU A CA 1
ATOM 771 C C . GLU A 1 94 ? 2.942 -8.086 -6.324 1.00 96.12 94 GLU A C 1
ATOM 773 O O . GLU A 1 94 ? 2.598 -7.696 -7.443 1.00 96.12 94 GLU A O 1
ATOM 778 N N . VAL A 1 95 ? 3.641 -7.308 -5.486 1.00 93.81 95 VAL A N 1
ATOM 779 C CA . VAL A 1 95 ? 4.156 -5.979 -5.858 1.00 93.81 95 VAL A CA 1
ATOM 780 C C . VAL A 1 95 ? 5.085 -6.103 -7.056 1.00 93.81 95 VAL A C 1
ATOM 782 O O . VAL A 1 95 ? 4.883 -5.411 -8.051 1.00 93.81 95 VAL A O 1
ATOM 785 N N . GLU A 1 96 ? 6.066 -7.000 -6.994 1.00 92.50 96 GLU A N 1
ATOM 786 C CA . GLU A 1 96 ? 7.021 -7.216 -8.079 1.00 92.50 96 GLU A CA 1
ATOM 787 C C . GLU A 1 96 ? 6.307 -7.598 -9.385 1.00 92.50 96 GLU A C 1
ATOM 789 O O . GLU A 1 96 ? 6.516 -6.970 -10.428 1.00 92.50 96 GLU A O 1
ATOM 794 N N . MET A 1 97 ? 5.385 -8.559 -9.320 1.00 94.12 97 MET A N 1
ATOM 795 C CA . MET A 1 97 ? 4.590 -8.975 -10.473 1.00 94.12 97 MET A CA 1
ATOM 796 C C . MET A 1 97 ? 3.767 -7.830 -11.067 1.00 94.12 97 MET A C 1
ATOM 798 O O . MET A 1 97 ? 3.694 -7.694 -12.293 1.00 94.12 97 MET A O 1
ATOM 802 N N . GLN A 1 98 ? 3.162 -6.988 -10.229 1.00 93.69 98 GLN A N 1
ATOM 803 C CA . GLN A 1 98 ? 2.376 -5.858 -10.708 1.00 93.69 98 GLN A CA 1
ATOM 804 C C . GLN A 1 98 ? 3.260 -4.791 -11.363 1.00 93.69 98 GLN A C 1
ATOM 806 O O . GLN A 1 98 ? 2.884 -4.237 -12.394 1.00 93.69 98 GLN A O 1
ATOM 811 N N . ILE A 1 99 ? 4.466 -4.551 -10.843 1.00 90.62 99 ILE A N 1
ATOM 812 C CA . ILE A 1 99 ? 5.446 -3.650 -11.466 1.00 90.62 99 ILE A CA 1
ATOM 813 C C . ILE A 1 99 ? 5.831 -4.160 -12.859 1.00 90.62 99 ILE A C 1
ATOM 815 O O . ILE A 1 99 ? 5.808 -3.385 -13.818 1.00 90.62 99 ILE A O 1
ATOM 819 N N . TYR A 1 100 ? 6.113 -5.458 -13.012 1.00 90.31 100 TYR A N 1
ATOM 820 C CA . TYR A 1 100 ? 6.397 -6.039 -14.329 1.00 90.31 100 TYR A CA 1
ATOM 821 C C . TYR A 1 100 ? 5.228 -5.885 -15.301 1.00 90.31 100 TYR A C 1
ATOM 823 O O . TYR A 1 100 ? 5.440 -5.535 -16.464 1.00 90.31 100 TYR A O 1
ATOM 831 N N . ARG A 1 101 ? 3.987 -6.087 -14.839 1.00 90.25 101 ARG A N 1
ATOM 832 C CA . ARG A 1 101 ? 2.793 -5.849 -15.664 1.00 90.25 101 ARG A CA 1
ATOM 833 C C . ARG A 1 101 ? 2.698 -4.396 -16.109 1.00 90.25 101 ARG A C 1
ATOM 835 O O . ARG A 1 101 ? 2.363 -4.145 -17.262 1.00 90.25 101 ARG A O 1
ATOM 842 N N . GLU A 1 102 ? 3.001 -3.442 -15.232 1.00 89.56 102 GLU A N 1
ATOM 843 C CA . GLU A 1 102 ? 2.985 -2.023 -15.590 1.00 89.56 102 GLU A CA 1
ATOM 844 C C . GLU A 1 102 ? 4.073 -1.641 -16.597 1.00 89.56 102 GLU A C 1
ATOM 846 O O . GLU A 1 102 ? 3.808 -0.811 -17.465 1.00 89.56 102 GLU A O 1
ATOM 851 N N . LEU A 1 103 ? 5.253 -2.259 -16.517 1.00 85.75 103 LEU A N 1
ATOM 852 C CA . LEU A 1 103 ? 6.353 -2.061 -17.468 1.00 85.75 103 LEU A CA 1
ATOM 853 C C . LEU A 1 103 ? 6.100 -2.711 -18.831 1.00 85.75 103 LEU A C 1
ATOM 855 O O . LEU A 1 103 ? 6.578 -2.214 -19.848 1.00 85.75 103 LEU A O 1
ATOM 859 N N . ALA A 1 104 ? 5.367 -3.825 -18.857 1.00 87.12 104 ALA A N 1
ATOM 860 C CA . ALA A 1 104 ? 5.002 -4.516 -20.089 1.00 87.12 104 ALA A CA 1
ATOM 861 C C . ALA A 1 104 ? 3.893 -3.794 -20.873 1.00 87.12 104 ALA A C 1
ATOM 863 O O . ALA A 1 104 ? 3.714 -4.063 -22.063 1.00 87.12 104 ALA A O 1
ATOM 864 N N . LYS A 1 105 ? 3.139 -2.886 -20.234 1.00 85.44 105 LYS A N 1
ATOM 865 C CA . LYS A 1 105 ? 2.127 -2.085 -20.932 1.00 85.44 105 LYS A CA 1
ATOM 866 C C . LYS A 1 105 ? 2.817 -1.159 -21.942 1.00 85.44 105 LYS A C 1
ATOM 868 O O . LYS A 1 105 ? 3.764 -0.467 -21.569 1.00 85.44 105 LYS A O 1
ATOM 873 N N . PRO A 1 106 ? 2.341 -1.101 -23.199 1.00 74.81 106 PRO A N 1
ATOM 874 C CA . PRO A 1 106 ? 2.849 -0.129 -24.158 1.00 74.81 106 PRO A CA 1
ATOM 875 C C . PRO A 1 106 ? 2.646 1.287 -23.608 1.00 74.81 106 PRO A C 1
ATOM 877 O O . PRO A 1 106 ? 1.606 1.578 -23.011 1.00 74.81 106 PRO A O 1
ATOM 880 N N . GLU A 1 107 ? 3.635 2.165 -23.794 1.00 62.16 107 GLU A N 1
ATOM 881 C CA . GLU A 1 107 ? 3.493 3.577 -23.434 1.00 62.16 107 GLU A CA 1
ATOM 882 C C . GLU A 1 107 ? 2.324 4.172 -24.222 1.00 62.16 107 GLU A C 1
ATOM 884 O O . GLU A 1 107 ? 2.408 4.402 -25.430 1.00 62.16 107 GLU A O 1
ATOM 889 N N . VAL A 1 108 ? 1.211 4.419 -23.531 1.00 58.97 108 VAL A N 1
ATOM 890 C CA . VAL A 1 108 ? 0.135 5.238 -24.074 1.00 58.97 108 VAL A CA 1
ATOM 891 C C . VAL A 1 108 ? 0.681 6.658 -24.095 1.00 58.97 108 VAL A C 1
ATOM 893 O O . VAL A 1 108 ? 0.777 7.308 -23.055 1.00 58.97 108 VAL A O 1
ATOM 896 N N . LYS A 1 109 ? 1.100 7.133 -25.272 1.00 47.28 109 LYS A N 1
ATOM 897 C CA . LYS A 1 109 ? 1.299 8.566 -25.481 1.00 47.28 109 LYS A CA 1
ATOM 898 C C . LYS A 1 109 ? -0.060 9.217 -25.266 1.00 47.28 109 LYS A C 1
ATOM 900 O O . LYS A 1 109 ? -0.923 9.117 -26.134 1.00 47.28 109 LYS A O 1
ATOM 905 N N . GLU A 1 110 ? -0.264 9.840 -24.110 1.00 43.94 110 GLU A N 1
ATOM 906 C CA . GLU A 1 110 ? -1.365 10.781 -23.943 1.00 43.94 110 GLU A CA 1
ATOM 907 C C . GLU A 1 110 ? -1.174 11.858 -25.018 1.00 43.94 110 GLU A C 1
ATOM 909 O O . GLU A 1 110 ? -0.185 12.597 -25.016 1.00 43.94 110 GLU A O 1
ATOM 914 N N . LEU A 1 111 ? -2.057 11.848 -26.019 1.00 45.09 111 LEU A N 1
ATOM 915 C CA . LEU A 1 111 ? -2.142 12.917 -27.002 1.00 45.09 111 LEU A CA 1
ATOM 916 C C . LEU A 1 111 ? -2.506 14.182 -26.219 1.00 45.09 111 LEU A C 1
ATOM 918 O O . LEU A 1 111 ? -3.582 14.250 -25.627 1.00 45.09 111 LEU A O 1
ATOM 922 N N . ARG A 1 112 ? -1.546 15.108 -26.153 1.00 38.16 112 ARG A N 1
ATOM 923 C CA . ARG A 1 112 ? -1.726 16.458 -25.613 1.00 38.16 112 ARG A CA 1
ATOM 924 C C . ARG A 1 112 ? -2.699 17.260 -26.462 1.00 38.16 112 ARG A C 1
ATOM 926 O O . ARG A 1 112 ? -2.658 17.082 -27.701 1.00 38.16 112 ARG A O 1
#